Protein AF-A0A3A4WM45-F1 (afdb_monomer_lite)

Structure (mmCIF, N/CA/C/O backbone):
data_AF-A0A3A4WM45-F1
#
_entry.id   AF-A0A3A4WM45-F1
#
loop_
_atom_site.group_PDB
_atom_site.id
_atom_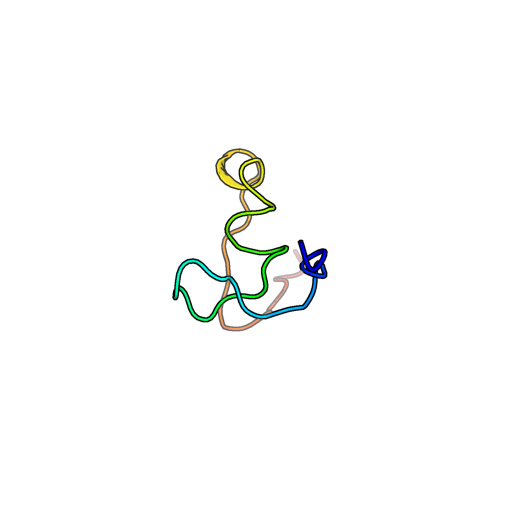site.type_symbol
_atom_site.label_atom_id
_atom_site.label_alt_id
_atom_site.label_comp_id
_atom_site.label_asym_id
_atom_site.label_entity_id
_atom_site.label_seq_id
_atom_site.pdbx_PDB_ins_code
_atom_site.Cartn_x
_atom_site.Cartn_y
_atom_site.Cartn_z
_atom_site.occupancy
_atom_site.B_iso_or_equiv
_atom_site.auth_seq_id
_atom_site.auth_comp_id
_atom_site.auth_asym_id
_atom_site.auth_atom_id
_atom_site.pdbx_PDB_model_num
ATOM 1 N N . MET A 1 1 ? 4.533 -6.691 -18.691 1.00 64.06 1 MET A N 1
ATOM 2 C CA . MET A 1 1 ? 3.879 -6.550 -17.371 1.00 64.06 1 MET A CA 1
ATOM 3 C C . MET A 1 1 ? 4.181 -5.153 -16.846 1.00 64.06 1 MET A C 1
ATOM 5 O O . MET A 1 1 ? 5.332 -4.889 -16.515 1.00 64.06 1 MET A O 1
ATOM 9 N N . ALA A 1 2 ? 3.222 -4.224 -16.879 1.00 76.75 2 ALA A N 1
ATOM 10 C CA . ALA A 1 2 ? 3.452 -2.868 -16.378 1.00 76.75 2 ALA A CA 1
ATOM 11 C C . ALA A 1 2 ? 3.807 -2.933 -14.883 1.00 76.75 2 ALA A C 1
ATOM 13 O O . ALA A 1 2 ? 3.106 -3.577 -14.102 1.00 76.75 2 ALA A O 1
ATOM 14 N N . LYS A 1 3 ? 4.926 -2.323 -14.486 1.00 81.56 3 LYS A N 1
ATOM 15 C CA . LYS A 1 3 ? 5.306 -2.239 -13.074 1.00 81.56 3 LYS A CA 1
ATOM 16 C C . LYS A 1 3 ? 4.363 -1.240 -12.413 1.00 81.56 3 LYS A C 1
ATOM 18 O O . LYS A 1 3 ? 4.437 -0.055 -12.713 1.00 81.56 3 LYS A O 1
ATOM 23 N N . ILE A 1 4 ? 3.477 -1.715 -11.544 1.00 87.38 4 ILE A N 1
ATOM 24 C CA . ILE A 1 4 ? 2.597 -0.832 -10.783 1.00 87.38 4 ILE A CA 1
ATOM 25 C C . ILE A 1 4 ? 3.421 0.028 -9.819 1.00 87.38 4 ILE A C 1
ATOM 27 O O . ILE A 1 4 ? 4.227 -0.481 -9.030 1.00 87.38 4 ILE A O 1
ATOM 31 N N . GLY A 1 5 ? 3.258 1.345 -9.902 1.00 92.06 5 GLY A N 1
ATOM 32 C CA . GLY A 1 5 ? 3.945 2.285 -9.038 1.00 92.06 5 GLY A CA 1
ATOM 33 C C . GLY A 1 5 ? 3.365 2.276 -7.626 1.00 92.06 5 GLY A C 1
ATOM 34 O O . GLY A 1 5 ? 2.204 1.966 -7.370 1.00 92.06 5 GLY A O 1
ATOM 35 N N . ARG A 1 6 ? 4.191 2.658 -6.648 1.00 91.62 6 ARG A N 1
ATOM 36 C CA . ARG A 1 6 ? 3.799 2.703 -5.227 1.00 91.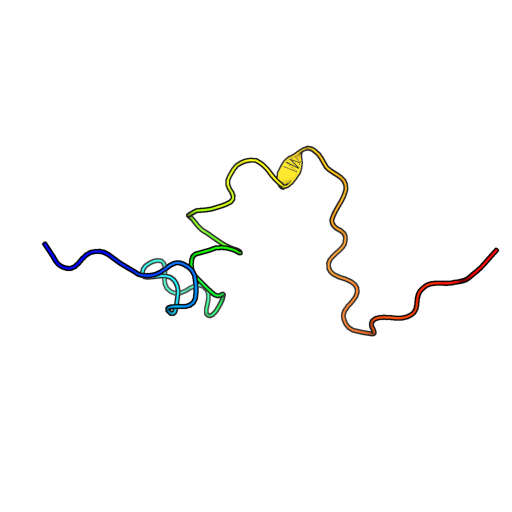62 6 ARG A CA 1
ATOM 37 C C . ARG A 1 6 ? 2.598 3.625 -4.966 1.00 91.62 6 ARG A C 1
ATOM 39 O O . ARG A 1 6 ? 1.837 3.394 -4.029 1.00 91.62 6 ARG A O 1
ATOM 46 N N . ASN A 1 7 ? 2.442 4.689 -5.748 1.00 92.94 7 ASN A N 1
ATOM 47 C CA . ASN A 1 7 ? 1.384 5.681 -5.553 1.00 92.94 7 ASN A CA 1
ATOM 48 C C . ASN A 1 7 ? 0.123 5.424 -6.391 1.00 92.94 7 ASN A C 1
ATOM 50 O O . ASN A 1 7 ? -0.872 6.099 -6.132 1.00 92.94 7 ASN A O 1
ATOM 54 N N . ASP A 1 8 ? 0.160 4.474 -7.327 1.00 94.19 8 ASP A N 1
ATOM 55 C CA . ASP A 1 8 ? -0.972 4.125 -8.187 1.00 94.19 8 ASP A CA 1
ATOM 56 C C . ASP A 1 8 ? -2.151 3.553 -7.388 1.00 94.19 8 ASP A C 1
ATOM 58 O O . ASP A 1 8 ? -1.954 3.055 -6.271 1.00 94.19 8 ASP A O 1
ATOM 62 N N . PRO A 1 9 ? -3.384 3.616 -7.922 1.00 93.38 9 PRO A N 1
ATOM 63 C CA . PRO A 1 9 ? -4.526 2.930 -7.326 1.00 93.38 9 PRO A CA 1
ATOM 64 C C . PRO A 1 9 ? -4.268 1.421 -7.219 1.00 93.38 9 PRO A C 1
ATOM 66 O O . PRO A 1 9 ? -3.694 0.801 -8.112 1.00 93.38 9 PRO A O 1
ATOM 69 N N . CYS A 1 10 ? -4.687 0.815 -6.105 1.00 94.12 10 CYS A N 1
ATOM 70 C CA . CYS A 1 10 ? -4.529 -0.620 -5.907 1.00 94.12 10 CYS A CA 1
ATOM 71 C C . CYS A 1 10 ? -5.363 -1.408 -6.932 1.00 94.12 10 CYS A C 1
ATOM 73 O O . CYS A 1 10 ? -6.576 -1.201 -7.000 1.00 94.12 10 CYS A O 1
ATOM 75 N N . PRO A 1 11 ? -4.774 -2.396 -7.633 1.00 92.75 11 PRO A N 1
ATOM 76 C CA . PRO A 1 11 ? -5.486 -3.216 -8.612 1.00 92.75 11 PRO A CA 1
ATOM 77 C C . PRO A 1 11 ? -6.472 -4.186 -7.941 1.00 92.75 11 PRO A C 1
ATOM 79 O O . PRO A 1 11 ? -7.253 -4.843 -8.611 1.00 92.75 11 PRO A O 1
ATOM 82 N N . CYS A 1 12 ? -6.452 -4.258 -6.609 1.00 92.94 12 CYS A N 1
ATOM 83 C CA . CYS A 1 12 ? -7.391 -5.002 -5.783 1.00 92.94 12 CYS A CA 1
ATOM 84 C C . CYS A 1 12 ? -8.780 -4.347 -5.655 1.00 92.94 12 CYS A C 1
ATOM 86 O O . CYS A 1 12 ? -9.652 -4.921 -5.013 1.00 92.94 12 CYS A O 1
ATOM 88 N N . GLY A 1 13 ? -8.976 -3.131 -6.179 1.00 89.56 13 GLY A N 1
ATOM 89 C CA . GLY A 1 13 ? -10.269 -2.437 -6.125 1.00 89.56 13 GLY A CA 1
ATOM 90 C C . GLY A 1 13 ? -10.581 -1.740 -4.796 1.00 89.56 13 GLY A C 1
ATOM 91 O O . GLY A 1 13 ? -11.685 -1.250 -4.605 1.00 89.56 13 GLY A O 1
ATOM 92 N N . SER A 1 14 ? -9.618 -1.633 -3.875 1.00 90.25 14 SER A N 1
ATOM 93 C CA . SER A 1 14 ? -9.846 -1.031 -2.549 1.00 90.25 14 SER A CA 1
ATOM 94 C C . SER A 1 14 ? -9.953 0.499 -2.535 1.00 90.25 14 SER A C 1
ATOM 96 O O . SER A 1 14 ? -10.180 1.082 -1.478 1.00 90.25 14 SER A O 1
ATOM 98 N N . GLY A 1 15 ? -9.668 1.172 -3.655 1.00 88.50 15 GLY A N 1
ATOM 99 C CA . GLY A 1 15 ? -9.567 2.638 -3.731 1.00 88.50 15 GLY A CA 1
ATOM 100 C C . GLY A 1 15 ? -8.345 3.242 -3.016 1.00 88.50 15 GLY A C 1
ATOM 101 O O . GLY A 1 15 ? -8.091 4.442 -3.118 1.00 88.50 15 GLY A O 1
ATOM 102 N N . LYS A 1 16 ? -7.535 2.436 -2.316 1.00 89.50 16 LYS A N 1
ATOM 103 C CA . LYS A 1 16 ? -6.303 2.881 -1.644 1.00 89.50 16 LYS A CA 1
ATOM 104 C C . LYS A 1 16 ? -5.119 2.895 -2.624 1.00 89.50 16 LYS A C 1
ATOM 106 O O . LYS A 1 16 ? -5.071 2.114 -3.572 1.00 89.50 16 LYS A O 1
ATOM 111 N N . LYS A 1 17 ? -4.105 3.735 -2.359 1.00 91.94 17 LYS A N 1
ATOM 112 C CA . LYS A 1 17 ? -2.810 3.686 -3.080 1.00 91.94 17 LYS A CA 1
ATOM 113 C C . LYS A 1 17 ? -2.148 2.319 -2.873 1.00 91.94 17 LYS A C 1
ATOM 115 O O . LYS A 1 17 ? -2.188 1.806 -1.754 1.00 91.94 17 LYS A O 1
ATOM 120 N N . TYR A 1 18 ? -1.471 1.779 -3.885 1.00 91.94 18 TYR A N 1
ATOM 121 C CA . TYR A 1 18 ? -0.840 0.456 -3.853 1.00 91.94 18 TYR A CA 1
ATOM 122 C C . TYR A 1 18 ? 0.090 0.283 -2.638 1.00 91.94 18 TYR A C 1
ATOM 124 O O . TYR A 1 18 ? -0.030 -0.701 -1.903 1.00 91.94 18 TYR A O 1
ATOM 132 N N . LYS A 1 19 ? 0.906 1.303 -2.318 1.00 90.06 19 LYS A N 1
ATOM 133 C CA . LYS A 1 19 ? 1.776 1.352 -1.122 1.00 90.06 19 LYS A CA 1
ATOM 134 C C . LYS A 1 19 ? 1.069 1.342 0.231 1.00 90.06 19 LYS A C 1
ATOM 136 O O . LYS A 1 19 ? 1.729 1.160 1.242 1.00 90.06 19 LYS A O 1
ATOM 141 N N . ARG A 1 20 ? -0.234 1.613 0.271 1.00 88.06 20 ARG A N 1
ATOM 142 C CA . ARG A 1 20 ? -1.068 1.615 1.487 1.00 88.06 20 ARG A CA 1
ATOM 143 C C . ARG A 1 20 ? -2.087 0.471 1.481 1.00 88.06 20 ARG A C 1
ATOM 145 O O . ARG A 1 20 ? -3.020 0.479 2.274 1.00 88.06 20 ARG A O 1
ATOM 152 N N . CYS A 1 21 ? -1.949 -0.467 0.548 1.00 90.06 21 CYS A N 1
ATOM 153 C CA . CYS A 1 21 ? -2.836 -1.611 0.406 1.00 90.06 21 CYS A CA 1
ATOM 154 C C . CYS A 1 21 ? -2.002 -2.878 0.178 1.00 90.06 21 CYS A C 1
ATOM 156 O O . CYS A 1 21 ? -1.245 -3.259 1.064 1.00 90.06 21 CYS A O 1
ATOM 158 N N . CYS A 1 22 ? -2.0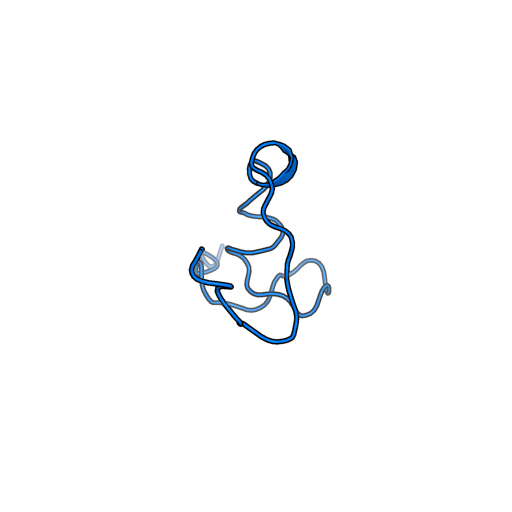73 -3.504 -0.998 1.00 89.69 22 CYS A N 1
ATOM 159 C CA . CYS A 1 22 ? -1.411 -4.782 -1.270 1.00 89.69 22 CYS A CA 1
ATOM 160 C C . CYS A 1 22 ? 0.118 -4.780 -1.125 1.00 89.69 22 CYS A C 1
ATOM 162 O O . CYS A 1 22 ? 0.689 -5.846 -0.905 1.00 89.69 22 CYS A O 1
ATOM 164 N N . LEU A 1 23 ? 0.786 -3.626 -1.235 1.00 87.06 23 LEU A N 1
ATOM 165 C CA . LEU A 1 23 ? 2.237 -3.552 -1.051 1.00 87.06 23 LEU A CA 1
ATOM 166 C C . LEU A 1 23 ? 2.645 -3.544 0.430 1.00 87.06 23 LEU A C 1
ATOM 168 O O . LEU A 1 23 ? 3.730 -4.009 0.761 1.00 87.06 23 LEU A O 1
ATOM 172 N N . ASN A 1 24 ? 1.802 -3.019 1.323 1.00 74.88 24 ASN A N 1
ATOM 173 C CA . ASN A 1 24 ? 2.125 -2.878 2.741 1.00 74.88 24 ASN A CA 1
ATOM 174 C C . ASN A 1 24 ? 1.405 -3.946 3.572 1.00 74.88 24 ASN A C 1
ATOM 176 O O . ASN A 1 24 ? 0.561 -3.642 4.410 1.00 74.88 24 ASN A O 1
ATOM 180 N N . LYS A 1 25 ? 1.749 -5.216 3.325 1.00 63.56 25 LYS A N 1
ATOM 181 C CA . LYS A 1 25 ? 1.303 -6.357 4.147 1.00 63.56 25 LYS A CA 1
ATOM 182 C C . LYS A 1 25 ? 1.902 -6.353 5.568 1.00 63.56 25 LYS A C 1
ATOM 184 O O . LYS A 1 25 ? 1.433 -7.110 6.406 1.00 63.56 25 LYS A O 1
ATOM 189 N N . ALA A 1 26 ? 2.909 -5.515 5.846 1.00 57.25 26 ALA A N 1
ATOM 190 C CA . ALA A 1 26 ? 3.637 -5.481 7.120 1.00 57.25 26 ALA A CA 1
ATOM 191 C C . ALA A 1 26 ? 3.079 -4.476 8.152 1.00 57.25 26 ALA A C 1
ATOM 193 O O . ALA A 1 26 ? 3.329 -4.629 9.344 1.00 57.25 26 ALA A O 1
ATOM 194 N N . ALA A 1 27 ? 2.283 -3.483 7.734 1.00 54.47 27 ALA A N 1
ATOM 195 C CA . ALA A 1 27 ? 1.742 -2.457 8.637 1.00 54.47 27 ALA A CA 1
ATOM 196 C C . ALA A 1 27 ? 0.663 -2.950 9.621 1.00 54.47 27 ALA A C 1
ATOM 198 O O . ALA A 1 27 ? 0.264 -2.191 10.498 1.00 54.47 27 ALA A O 1
ATOM 199 N N . LEU A 1 28 ? 0.209 -4.205 9.522 1.00 55.19 28 LEU A N 1
ATOM 200 C CA . LEU A 1 28 ? -0.713 -4.789 10.507 1.00 55.19 28 LEU A CA 1
ATOM 201 C C . LEU A 1 28 ? -0.049 -5.053 11.873 1.00 55.19 28 LEU A C 1
ATOM 203 O O . LEU A 1 28 ? -0.763 -5.288 12.841 1.00 55.19 28 LEU A O 1
ATOM 207 N N . LEU A 1 29 ? 1.288 -5.003 11.968 1.00 54.31 29 LEU A N 1
ATOM 208 C CA . LEU A 1 29 ? 2.023 -5.204 13.227 1.00 54.31 29 LEU A CA 1
ATOM 209 C C . LEU A 1 29 ? 2.480 -3.897 13.892 1.00 54.31 29 LEU A C 1
ATOM 211 O O . LEU A 1 29 ? 2.838 -3.905 15.064 1.00 54.31 29 LEU A O 1
ATOM 215 N N . SER A 1 30 ? 2.453 -2.768 13.180 1.00 49.47 30 SER A N 1
ATOM 216 C CA . SER A 1 30 ? 2.936 -1.479 13.685 1.00 49.47 30 SER A CA 1
ATOM 217 C C . SER A 1 30 ? 1.816 -0.441 13.714 1.00 49.47 30 SER A C 1
ATOM 219 O O . SER A 1 30 ? 1.883 0.534 12.973 1.00 49.47 30 SER A O 1
ATOM 221 N N . GLY A 1 31 ? 0.771 -0.690 14.512 1.00 53.53 31 GLY A N 1
ATOM 222 C CA . GLY A 1 31 ? -0.096 0.332 15.123 1.00 53.53 31 GLY A CA 1
ATOM 223 C C . GLY A 1 31 ? -0.465 1.571 14.299 1.00 53.53 31 GLY A C 1
ATOM 224 O O . GLY A 1 31 ? -0.556 2.652 14.866 1.00 53.53 31 GLY A O 1
ATOM 225 N N . PHE A 1 32 ? -0.663 1.460 12.985 1.00 54.78 32 PHE A N 1
ATOM 226 C CA . PHE A 1 32 ? -1.076 2.595 12.170 1.00 54.78 32 PHE A CA 1
ATOM 227 C C . PHE A 1 32 ? -2.602 2.642 12.202 1.00 54.78 32 PHE A C 1
ATOM 229 O O . PHE A 1 32 ? -3.270 2.181 11.271 1.00 54.78 32 PHE A O 1
ATOM 236 N N . THR A 1 33 ? -3.161 3.148 13.305 1.00 51.38 33 THR A N 1
ATOM 237 C CA . THR A 1 33 ? -4.532 3.657 13.288 1.00 51.38 33 THR A CA 1
ATOM 238 C C . THR A 1 33 ? -4.566 4.727 12.207 1.00 51.38 33 THR A C 1
ATOM 240 O O . THR A 1 33 ? -3.806 5.691 12.213 1.00 51.38 33 THR A O 1
ATOM 243 N N . GLN A 1 34 ? -5.363 4.493 11.169 1.00 55.06 34 GLN A N 1
ATOM 244 C CA . GLN A 1 34 ? -5.657 5.540 10.208 1.00 55.06 34 GLN A CA 1
ATOM 245 C C . GLN A 1 34 ? -6.657 6.470 10.892 1.00 55.06 34 GLN A C 1
ATOM 247 O O . GLN A 1 34 ? -7.859 6.279 10.735 1.00 55.06 34 GLN A O 1
ATOM 252 N N . ASP A 1 35 ? -6.177 7.430 11.676 1.00 52.56 35 ASP A N 1
ATOM 253 C CA . ASP A 1 35 ? -7.008 8.534 12.143 1.00 52.56 35 ASP A CA 1
ATOM 254 C C . ASP A 1 35 ? -7.476 9.331 10.910 1.00 52.56 35 ASP A C 1
ATOM 256 O O . ASP A 1 35 ? -6.634 9.776 10.120 1.00 52.56 35 ASP A O 1
ATOM 260 N N . PRO A 1 36 ? -8.790 9.507 10.675 1.00 59.97 36 PRO A N 1
ATOM 261 C CA . PRO A 1 36 ? -9.271 10.328 9.565 1.00 59.97 36 PRO A CA 1
ATOM 262 C C . PRO A 1 36 ? -8.998 11.834 9.754 1.00 59.97 36 PRO A C 1
ATOM 264 O O . PRO A 1 36 ? -9.133 12.578 8.786 1.00 59.97 36 PRO A O 1
ATOM 267 N N . GLU A 1 37 ? -8.580 12.287 10.944 1.00 56.50 37 GLU A N 1
ATOM 268 C CA . GLU A 1 37 ? -8.486 13.719 11.295 1.00 56.50 37 GLU A CA 1
ATOM 269 C C . GLU A 1 37 ? -7.071 14.242 11.601 1.00 56.50 37 GLU A C 1
ATOM 271 O O . GLU A 1 37 ? -6.902 15.438 11.801 1.00 56.50 37 GLU A O 1
ATOM 276 N N . GLY A 1 38 ? -6.024 13.408 11.570 1.00 61.50 38 GLY A N 1
ATOM 277 C CA . GLY A 1 38 ? -4.638 13.904 11.548 1.00 61.50 38 GLY A CA 1
ATOM 278 C C . GLY A 1 38 ? -4.198 14.787 12.727 1.00 61.50 38 GLY A C 1
ATOM 279 O O . GLY A 1 38 ? -3.289 15.598 12.553 1.00 61.50 38 GLY A O 1
ATOM 280 N N . THR A 1 39 ? -4.780 14.637 13.917 1.00 55.53 39 THR A N 1
ATOM 281 C CA . THR A 1 39 ? -4.362 15.411 15.093 1.00 55.53 39 THR A CA 1
ATOM 282 C C . THR A 1 39 ? -3.401 14.590 15.943 1.00 55.53 39 THR A C 1
ATOM 284 O O . THR A 1 39 ? -3.801 13.701 16.690 1.00 55.53 39 THR A O 1
AT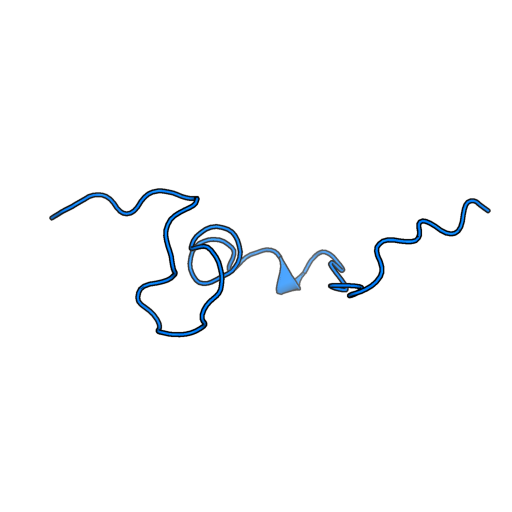OM 287 N N . ILE A 1 40 ? -2.110 14.904 15.846 1.00 61.59 40 ILE A N 1
ATOM 288 C CA . ILE A 1 40 ? -1.143 14.562 16.890 1.00 61.59 40 ILE A CA 1
ATOM 289 C C . ILE A 1 40 ? -1.614 15.285 18.159 1.00 61.59 40 ILE A C 1
ATOM 291 O O . ILE A 1 40 ? -1.524 16.511 18.238 1.00 61.59 40 ILE A O 1
ATOM 295 N N . LEU A 1 41 ? -2.143 14.550 19.141 1.00 58.28 41 LEU A N 1
ATOM 296 C CA . LEU A 1 41 ? -2.203 15.047 20.512 1.00 58.28 41 LEU A CA 1
ATOM 297 C C . LEU A 1 41 ? -0.761 15.086 21.019 1.00 58.28 41 LEU A C 1
ATOM 299 O O . LEU A 1 41 ? -0.203 14.062 21.399 1.00 58.28 41 LEU A O 1
ATOM 303 N N . TRP A 1 42 ? -0.149 16.265 20.972 1.00 62.47 42 TRP A N 1
ATOM 304 C CA . TRP A 1 42 ? 1.087 16.531 21.694 1.00 62.47 42 TRP A CA 1
ATOM 305 C C . TRP A 1 42 ? 0.780 16.52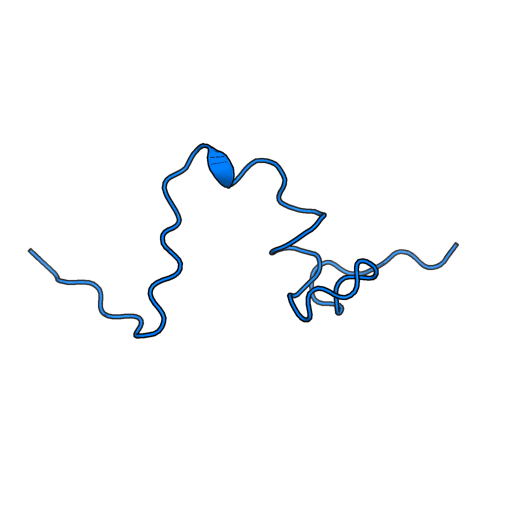3 23.199 1.00 62.47 42 TRP A C 1
ATOM 307 O O . TRP A 1 42 ? 0.287 17.513 23.738 1.00 62.47 42 TRP A O 1
ATOM 317 N N . GLN A 1 43 ? 1.039 15.388 23.849 1.00 50.28 43 GLN A N 1
ATOM 318 C CA . GLN A 1 43 ? 1.432 15.297 25.257 1.00 50.28 43 GLN A CA 1
ATOM 319 C C . GLN A 1 43 ? 2.844 14.723 25.299 1.00 50.28 43 GLN A C 1
ATOM 321 O O . GLN A 1 43 ? 3.090 13.746 24.555 1.00 50.28 43 GLN A O 1
#

Radius of gyration: 13.28 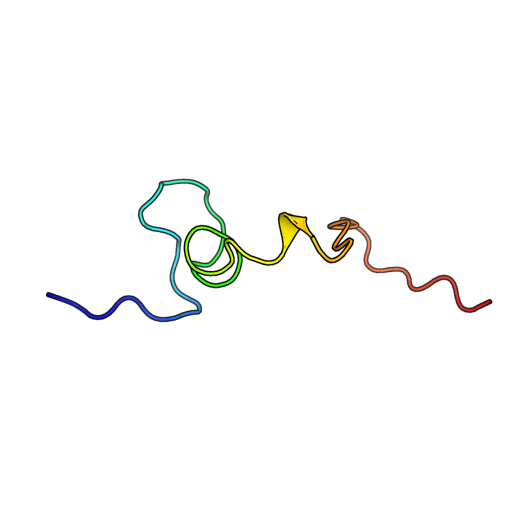Å; chains: 1; bounding box: 16×23×43 Å

Foldseek 3Di:
DDDQDQQDQPPVPPRHRNVVPVVCPPCVVPPPPPDVPPDDPDD

Secondary structure (DSSP, 8-state):
-----TTSBPTTSSSSBGGGTTT-TTTTTTT----SS------

Sequence (43 aa):
MAKIGRNDPCPCGSGKKYKRCCLNKAALLSGFTQDPEGTILWQ

pLDDT: mean 74.02, std 16.91, range [49.47, 94.19]